Protein AF-A0A5C6M189-F1 (afdb_monomer_lite)

InterPro domains:
  IPR042115 Primosomal protein N', 3' DNA-binding domain superfamily [G3DSA:3.40.1440.60] (23-56)

Secondary structure (DSSP, 8-state):
---------PPPHHHHHHHH---EEEE--SSS-SSPEEEEPPGGGTTT--TTPPP-

Sequence (56 aa):
MSQGKFGFAE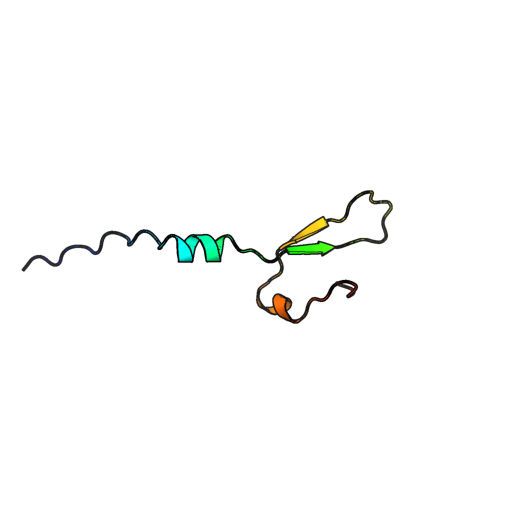TPEWEQAAQDDVLVAEVVFNLPLEKPYTYAVPEGLRDLLRPGQRVR

Structure (mmCIF, N/CA/C/O backbone):
data_AF-A0A5C6M189-F1
#
_entry.id   AF-A0A5C6M189-F1
#
loop_
_atom_site.group_PDB
_atom_site.id
_atom_site.type_symbol
_atom_site.label_atom_id
_atom_site.label_alt_id
_atom_site.label_comp_id
_atom_site.label_asym_id
_atom_site.label_entity_id
_atom_site.label_seq_id
_atom_site.pdbx_PDB_ins_code
_atom_site.Cartn_x
_atom_site.Cartn_y
_atom_site.Cartn_z
_atom_site.occupancy
_atom_site.B_iso_or_equiv
_atom_site.auth_seq_id
_atom_site.auth_comp_id
_atom_site.auth_asym_id
_atom_site.auth_atom_id
_atom_site.pdbx_PDB_model_num
ATOM 1 N N . MET A 1 1 ? -37.215 22.313 32.600 1.00 42.44 1 MET A N 1
ATOM 2 C CA . MET A 1 1 ? -36.696 21.080 31.973 1.00 42.44 1 MET A CA 1
ATOM 3 C C . MET A 1 1 ? -35.544 21.485 31.068 1.00 42.44 1 MET A C 1
ATOM 5 O O . MET A 1 1 ? -35.776 21.895 29.941 1.00 42.44 1 MET A O 1
ATOM 9 N N . SER A 1 2 ? -34.332 21.543 31.626 1.00 43.81 2 SER A N 1
ATOM 10 C CA . SER A 1 2 ? -33.138 21.995 30.903 1.00 43.81 2 SER A CA 1
ATOM 11 C C . SER A 1 2 ? -32.523 20.791 30.195 1.00 43.81 2 SER A C 1
ATOM 13 O O . SER A 1 2 ? -32.036 19.882 30.862 1.00 43.81 2 SER A O 1
ATOM 15 N N . GLN A 1 3 ? -32.608 20.759 28.865 1.00 51.22 3 GLN A N 1
ATOM 16 C CA . GLN A 1 3 ? -31.860 19.815 28.035 1.00 51.22 3 GLN A CA 1
ATOM 17 C C . GLN A 1 3 ? -30.373 20.160 28.170 1.00 51.22 3 GLN A C 1
ATOM 19 O O . GLN A 1 3 ? -29.914 21.189 27.669 1.00 51.22 3 GLN A O 1
ATOM 24 N N . GLY A 1 4 ? -29.640 19.329 28.912 1.00 49.81 4 GLY A N 1
ATOM 25 C CA . GLY A 1 4 ? -28.193 19.421 29.034 1.00 49.81 4 GLY A CA 1
ATOM 26 C C . GLY A 1 4 ? -27.555 19.183 27.671 1.00 49.81 4 GLY A C 1
ATOM 27 O O . GLY A 1 4 ? -27.761 18.142 27.056 1.00 49.81 4 GLY A O 1
ATOM 28 N N . LYS A 1 5 ? -26.807 20.179 27.192 1.00 53.69 5 LYS A N 1
ATOM 29 C CA . LYS A 1 5 ? -25.924 20.077 26.030 1.00 53.69 5 LYS A CA 1
ATOM 30 C C . LYS A 1 5 ? -25.063 18.820 26.179 1.00 53.69 5 LYS A C 1
ATOM 32 O O . LYS A 1 5 ? -24.301 18.731 27.137 1.00 53.69 5 LYS A O 1
ATOM 37 N N . PHE A 1 6 ? -25.169 17.889 25.234 1.00 57.25 6 PHE A N 1
ATOM 38 C CA . PHE A 1 6 ? -24.185 16.828 25.048 1.00 57.25 6 PHE A CA 1
ATOM 39 C C . PHE A 1 6 ? -22.859 17.506 24.694 1.00 57.25 6 PHE A C 1
ATOM 41 O O . PHE A 1 6 ? -22.631 17.897 23.551 1.00 57.25 6 PHE A O 1
ATOM 48 N N . GLY A 1 7 ? -22.043 17.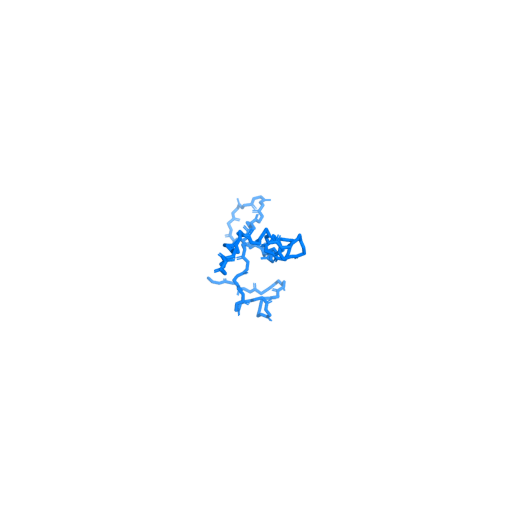766 25.716 1.00 50.91 7 GLY A N 1
ATOM 49 C CA . GLY A 1 7 ? -20.653 18.147 25.536 1.00 50.91 7 GLY A CA 1
ATOM 50 C C . GLY A 1 7 ? -19.976 17.026 24.765 1.00 50.91 7 GLY A C 1
ATOM 51 O O . GLY A 1 7 ? -20.143 15.865 25.124 1.00 50.91 7 GLY A O 1
ATOM 52 N N . PHE A 1 8 ? -19.326 17.407 23.669 1.00 59.03 8 PHE A N 1
ATOM 53 C CA . PHE A 1 8 ? -18.481 16.602 22.796 1.00 59.03 8 PHE A CA 1
ATOM 54 C C . PHE A 1 8 ? -17.944 15.373 23.528 1.00 59.03 8 PHE A C 1
ATOM 56 O O . PHE A 1 8 ? -17.101 15.506 24.411 1.00 59.03 8 PHE A O 1
ATOM 63 N N . ALA A 1 9 ? -18.489 14.198 23.208 1.00 59.44 9 ALA A N 1
ATOM 64 C CA . ALA A 1 9 ? -17.916 12.957 23.688 1.00 59.44 9 ALA A CA 1
ATOM 65 C C . ALA A 1 9 ? -16.487 12.916 23.146 1.00 59.44 9 ALA A C 1
ATOM 67 O O . ALA A 1 9 ? -16.292 12.885 21.931 1.00 59.44 9 ALA A O 1
ATOM 68 N N . GLU A 1 10 ? -15.507 13.014 24.041 1.00 69.31 10 GLU A N 1
ATOM 69 C CA . GLU A 1 10 ? -14.124 12.694 23.721 1.00 69.31 10 GLU A CA 1
ATOM 70 C C . GLU A 1 10 ? -14.137 11.315 23.058 1.00 69.31 10 GLU A C 1
ATOM 72 O O . GLU A 1 10 ? -14.694 10.362 23.611 1.00 69.31 10 GLU A O 1
ATOM 77 N N . THR A 1 11 ? -13.630 11.242 21.826 1.00 68.56 11 THR A N 1
ATOM 78 C CA . THR A 1 11 ? -13.589 10.002 21.053 1.00 68.56 11 THR A CA 1
ATOM 79 C C . THR A 1 11 ? -12.915 8.937 21.921 1.00 68.56 11 THR A C 1
ATOM 81 O O . THR A 1 11 ? -11.815 9.201 22.413 1.00 68.56 11 THR A O 1
ATOM 84 N N . PRO A 1 12 ? -13.540 7.775 22.172 1.00 79.75 12 PRO A N 1
ATOM 85 C CA . PRO A 1 12 ? -12.962 6.746 23.028 1.00 79.75 12 PRO A CA 1
ATOM 86 C C . PRO A 1 12 ? -11.532 6.393 22.602 1.00 79.75 12 PRO A C 1
ATOM 88 O O . PRO A 1 12 ? -11.237 6.357 21.410 1.00 79.75 12 PRO A O 1
ATOM 91 N N . GLU A 1 13 ? -10.647 6.081 23.552 1.00 77.50 13 GLU A N 1
ATOM 92 C CA . GLU A 1 13 ? -9.231 5.794 23.253 1.00 77.50 13 GLU A CA 1
ATOM 93 C C . GLU A 1 13 ? -9.055 4.669 22.217 1.00 77.50 13 GLU A C 1
ATOM 95 O O . GLU A 1 13 ? -8.174 4.740 21.365 1.00 77.50 13 GLU A O 1
ATOM 100 N N . TRP A 1 14 ? -9.932 3.657 22.235 1.00 74.94 14 TRP A N 1
ATOM 101 C CA . TRP A 1 14 ? -9.912 2.568 21.253 1.00 74.94 14 TRP A CA 1
ATOM 102 C C . TRP A 1 14 ? -10.244 3.039 19.831 1.00 74.94 14 TRP A C 1
ATOM 104 O O . TRP A 1 14 ? -9.725 2.491 18.864 1.00 74.94 14 TRP A O 1
ATOM 114 N N . GLU A 1 15 ? -11.095 4.055 19.698 1.00 71.44 15 GLU A N 1
ATOM 115 C CA . GLU A 1 15 ? -11.491 4.614 18.408 1.00 71.44 15 GLU A CA 1
ATOM 116 C C . GLU A 1 15 ? -10.405 5.557 17.874 1.00 71.44 15 GLU A C 1
ATOM 118 O O . GLU A 1 15 ? -10.137 5.560 16.676 1.00 71.44 15 GLU A O 1
ATOM 123 N N . GLN A 1 16 ? -9.686 6.262 18.755 1.00 75.06 16 GLN A N 1
ATOM 124 C CA . GLN A 1 16 ? -8.482 7.015 18.379 1.00 75.06 16 GLN A CA 1
ATOM 125 C C . GLN A 1 16 ? -7.349 6.086 17.919 1.00 75.06 16 GLN A C 1
ATOM 127 O O . GLN A 1 16 ? -6.743 6.324 16.878 1.00 75.06 16 GLN A O 1
ATOM 132 N N . ALA A 1 17 ? -7.097 4.996 18.649 1.00 72.38 17 ALA A N 1
ATOM 133 C CA . ALA A 1 17 ? -6.088 4.007 18.270 1.00 72.38 17 ALA A CA 1
ATOM 134 C C . ALA A 1 17 ? -6.407 3.340 16.920 1.00 72.38 17 ALA A C 1
ATOM 136 O O . ALA A 1 17 ? -5.507 3.113 16.120 1.00 72.38 17 ALA A O 1
ATOM 137 N N . ALA A 1 18 ? -7.687 3.081 16.631 1.00 71.62 18 ALA A N 1
ATOM 138 C CA . ALA A 1 18 ? -8.116 2.564 15.332 1.00 71.62 18 ALA A CA 1
ATOM 139 C C . ALA A 1 18 ? -7.937 3.580 14.187 1.00 71.62 18 ALA A C 1
ATOM 141 O O . ALA A 1 18 ? -7.715 3.181 13.047 1.00 71.62 18 ALA A O 1
ATOM 142 N N . GLN A 1 19 ? -8.031 4.885 14.471 1.00 73.06 19 GLN A N 1
ATOM 143 C CA . GLN A 1 19 ? -7.742 5.940 13.492 1.00 73.06 19 GLN A CA 1
ATOM 144 C C . GLN A 1 19 ? -6.241 6.089 13.213 1.00 73.06 19 GLN A C 1
ATOM 146 O O . GLN A 1 19 ? -5.871 6.432 12.089 1.00 73.06 19 GLN A O 1
ATOM 151 N N . ASP A 1 20 ? -5.395 5.828 14.211 1.00 74.56 20 ASP A N 1
ATOM 152 C CA . ASP A 1 20 ? -3.932 5.852 14.077 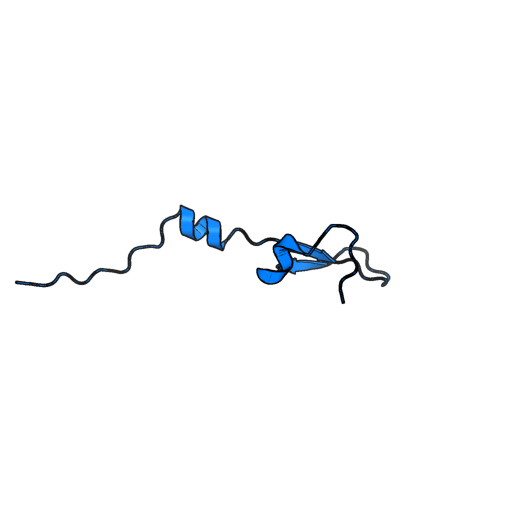1.00 74.56 20 ASP A CA 1
ATOM 153 C C . ASP A 1 20 ? -3.382 4.592 13.381 1.00 74.56 20 ASP A C 1
ATOM 155 O O . ASP A 1 20 ? -2.308 4.628 12.779 1.00 74.56 20 ASP A O 1
ATOM 159 N N . ASP A 1 21 ? -4.142 3.489 13.393 1.00 78.00 21 ASP A N 1
ATOM 160 C CA . ASP A 1 21 ? -3.788 2.227 12.735 1.00 78.00 21 ASP A CA 1
ATOM 161 C C . ASP A 1 21 ? -3.907 2.327 11.200 1.00 78.00 21 ASP A C 1
ATOM 163 O O . ASP A 1 21 ? -4.880 1.915 10.552 1.00 78.00 21 ASP A O 1
ATOM 167 N N . VAL A 1 22 ? -2.892 2.945 10.594 1.00 77.75 22 VAL A N 1
ATOM 168 C CA . VAL A 1 22 ? -2.785 3.148 9.149 1.00 77.75 22 VAL A CA 1
ATOM 169 C C . VAL A 1 22 ? -1.947 2.037 8.529 1.00 77.75 22 VAL A C 1
ATOM 171 O O . VAL A 1 22 ? -0.739 1.940 8.743 1.00 77.75 22 VAL A O 1
ATOM 174 N N . LEU A 1 23 ? -2.573 1.236 7.664 1.00 83.31 23 LEU A N 1
ATOM 175 C CA . LEU A 1 23 ? -1.848 0.271 6.843 1.00 83.31 23 LEU A CA 1
ATOM 176 C C . LEU A 1 23 ? -0.910 1.006 5.874 1.00 83.31 23 LEU A C 1
ATOM 178 O O . LEU A 1 23 ? -1.350 1.876 5.120 1.00 83.31 23 LEU A O 1
ATOM 182 N N . VAL A 1 24 ? 0.367 0.624 5.852 1.00 87.62 24 VAL A N 1
ATOM 183 C CA . VAL A 1 24 ? 1.384 1.199 4.960 1.00 87.62 24 VAL A CA 1
ATOM 184 C C . VAL A 1 24 ? 1.990 0.150 4.030 1.00 87.62 24 VAL A C 1
ATOM 186 O O . VAL A 1 24 ? 2.078 -1.027 4.372 1.00 87.62 24 VAL A O 1
ATOM 189 N N . ALA A 1 25 ? 2.423 0.584 2.847 1.00 86.00 25 ALA A N 1
ATOM 190 C CA . ALA A 1 25 ? 3.118 -0.237 1.863 1.00 86.00 25 ALA A CA 1
ATOM 191 C C . ALA A 1 25 ? 4.468 0.383 1.485 1.00 86.00 25 ALA A C 1
ATOM 193 O O . ALA A 1 25 ? 4.577 1.591 1.261 1.00 86.00 25 ALA A O 1
ATOM 194 N N . GLU A 1 26 ? 5.489 -0.465 1.377 1.00 86.25 26 GLU A N 1
ATOM 195 C CA . GLU A 1 26 ? 6.811 -0.097 0.874 1.00 86.25 26 GLU A CA 1
ATOM 196 C C . GLU A 1 26 ? 6.863 -0.287 -0.644 1.00 86.25 26 GLU A C 1
ATOM 198 O O . GLU A 1 26 ? 6.739 -1.401 -1.159 1.00 86.25 26 GLU A O 1
ATOM 203 N N . VAL A 1 27 ? 7.050 0.812 -1.372 1.00 84.12 27 VAL A N 1
ATOM 204 C CA . VAL A 1 27 ? 7.108 0.817 -2.834 1.00 84.12 27 VAL A CA 1
ATOM 205 C C . VAL A 1 27 ? 8.553 1.006 -3.281 1.00 84.12 27 VAL A C 1
ATOM 207 O O . VAL A 1 27 ? 9.192 2.023 -2.999 1.00 84.12 27 VAL A O 1
ATOM 210 N N . VAL A 1 28 ? 9.068 0.006 -3.999 1.00 84.00 28 VAL A N 1
ATOM 211 C CA . VAL A 1 28 ? 10.406 0.021 -4.602 1.00 84.00 28 VAL A CA 1
ATOM 212 C C . VAL A 1 28 ? 10.287 0.458 -6.060 1.00 84.00 28 VAL A C 1
ATOM 214 O O . VAL A 1 28 ? 9.595 -0.180 -6.854 1.00 84.00 28 VAL A O 1
ATOM 217 N N . PHE A 1 29 ? 10.993 1.524 -6.430 1.00 81.19 29 PHE A N 1
ATOM 218 C CA . PHE A 1 29 ? 11.102 1.966 -7.820 1.00 81.19 29 PHE A CA 1
ATOM 219 C C . PHE A 1 29 ? 12.387 1.434 -8.455 1.00 81.19 29 PHE A C 1
ATOM 221 O O . PHE A 1 29 ? 13.414 1.319 -7.791 1.00 81.19 29 PHE A O 1
ATOM 228 N N . ASN A 1 30 ? 12.356 1.171 -9.766 1.00 78.25 30 ASN A N 1
ATOM 229 C CA . ASN A 1 30 ? 13.545 0.815 -10.551 1.00 78.25 30 ASN A CA 1
ATOM 230 C C . ASN A 1 30 ? 14.387 2.063 -10.885 1.00 78.25 30 ASN A C 1
ATOM 232 O O . ASN A 1 30 ? 14.587 2.419 -12.046 1.00 78.25 30 ASN A O 1
ATOM 236 N N . LEU A 1 31 ? 14.803 2.766 -9.841 1.00 77.81 31 LEU A N 1
ATOM 237 C CA . LEU A 1 31 ? 15.704 3.913 -9.855 1.00 77.81 31 LEU A CA 1
ATOM 238 C C . LEU A 1 31 ? 16.888 3.559 -8.939 1.00 77.81 31 LEU A C 1
ATOM 240 O O . LEU A 1 31 ? 16.728 2.689 -8.081 1.00 77.81 31 LEU A O 1
ATOM 244 N N . PRO A 1 32 ? 18.064 4.193 -9.085 1.00 77.19 32 PRO A N 1
ATOM 245 C CA . PRO A 1 32 ? 19.193 3.989 -8.176 1.00 77.19 32 PRO A CA 1
ATOM 246 C C . PRO A 1 32 ? 18.898 4.639 -6.813 1.00 77.19 32 PRO A C 1
ATOM 248 O O . PRO A 1 32 ? 19.479 5.656 -6.447 1.00 77.19 32 PRO A O 1
ATOM 251 N N . LEU A 1 33 ? 17.928 4.081 -6.094 1.00 74.56 33 LEU A N 1
ATOM 252 C CA . LEU A 1 33 ? 17.476 4.522 -4.786 1.00 74.56 33 LEU A CA 1
ATOM 253 C C . LEU A 1 33 ? 17.994 3.548 -3.738 1.00 74.56 33 LEU A C 1
ATOM 255 O O . LEU A 1 33 ? 17.860 2.334 -3.873 1.00 74.56 33 LEU A O 1
ATOM 259 N N . GLU A 1 34 ? 18.552 4.099 -2.669 1.00 70.88 34 GLU A N 1
ATOM 260 C CA . GLU A 1 34 ? 19.096 3.317 -1.558 1.00 70.88 34 GLU A CA 1
ATOM 261 C C . GLU A 1 34 ? 17.999 2.830 -0.597 1.00 70.88 34 GLU A C 1
ATOM 263 O O . GLU A 1 34 ? 18.253 1.948 0.222 1.00 70.88 34 GLU A O 1
ATOM 268 N N . LYS A 1 35 ? 16.783 3.402 -0.670 1.00 80.31 35 LYS A N 1
ATOM 269 C CA . LYS A 1 35 ? 15.669 3.092 0.240 1.00 80.31 35 LYS A CA 1
ATOM 270 C C . LYS A 1 35 ? 14.302 3.087 -0.465 1.00 80.31 35 LYS A C 1
ATOM 272 O O . LYS A 1 35 ? 14.082 3.920 -1.347 1.00 80.31 35 LYS A O 1
ATOM 277 N N . PRO A 1 36 ? 13.386 2.181 -0.070 1.00 82.12 36 PRO A N 1
ATOM 278 C CA . PRO A 1 36 ? 11.994 2.195 -0.515 1.00 82.12 36 PRO A CA 1
ATOM 279 C C . PRO A 1 36 ? 11.224 3.394 0.058 1.00 82.12 36 PRO A C 1
ATOM 281 O O . PRO A 1 36 ? 11.593 3.942 1.098 1.00 82.12 36 PRO A O 1
ATOM 284 N N . TYR A 1 37 ? 10.134 3.780 -0.609 1.00 83.69 37 TYR A N 1
ATOM 285 C CA . TYR A 1 37 ? 9.214 4.807 -0.115 1.00 83.69 37 TYR A CA 1
ATOM 286 C C . TYR A 1 37 ? 8.010 4.168 0.572 1.00 83.69 37 TYR A C 1
ATOM 288 O O . TYR A 1 37 ? 7.387 3.259 0.024 1.00 83.69 37 TYR A O 1
ATOM 296 N N . THR A 1 38 ? 7.658 4.674 1.749 1.00 87.81 38 THR A N 1
ATOM 297 C CA . THR A 1 38 ? 6.484 4.233 2.508 1.00 87.81 38 THR A CA 1
ATOM 298 C C . THR A 1 38 ? 5.270 5.080 2.132 1.00 87.81 38 THR A C 1
ATOM 300 O O . THR A 1 38 ? 5.306 6.304 2.258 1.00 87.81 38 THR A O 1
ATOM 303 N N . TYR A 1 39 ? 4.187 4.435 1.700 1.00 86.12 39 TYR A N 1
ATOM 304 C CA . TYR A 1 39 ? 2.909 5.080 1.390 1.00 86.12 39 TYR A CA 1
ATOM 305 C C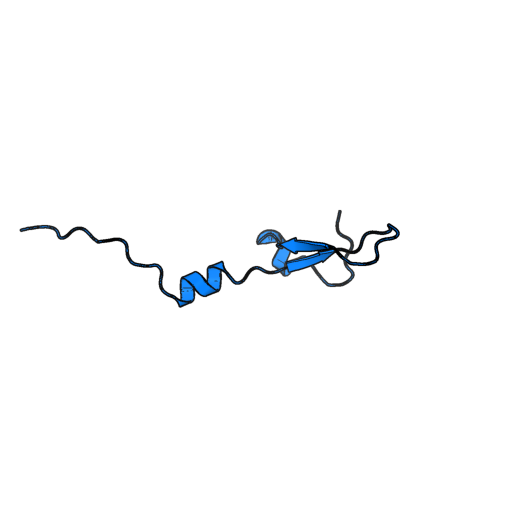 . TYR A 1 39 ? 1.783 4.502 2.245 1.00 86.12 39 TYR A C 1
ATOM 307 O O . TYR A 1 39 ? 1.762 3.304 2.515 1.00 86.12 39 TYR A O 1
ATOM 315 N N . ALA A 1 40 ? 0.819 5.340 2.628 1.00 86.12 40 ALA A N 1
ATOM 316 C CA . ALA A 1 40 ? -0.418 4.878 3.251 1.00 86.12 40 ALA A CA 1
ATOM 317 C C . ALA A 1 40 ? -1.289 4.146 2.221 1.00 86.12 40 ALA A C 1
ATOM 319 O O . ALA A 1 40 ? -1.480 4.633 1.104 1.00 86.12 40 ALA A O 1
ATOM 320 N N . VAL A 1 41 ? -1.823 2.987 2.601 1.00 85.75 41 VAL A N 1
ATOM 321 C CA . VAL A 1 41 ? -2.691 2.167 1.758 1.00 85.75 41 VAL A CA 1
ATOM 322 C C . VAL A 1 41 ? -4.143 2.642 1.896 1.00 85.75 41 VAL A C 1
ATOM 324 O O . VAL A 1 41 ? -4.722 2.539 2.983 1.00 85.75 41 VAL A O 1
ATOM 327 N N . PRO A 1 42 ? -4.770 3.125 0.806 1.00 84.75 42 PRO A N 1
ATOM 328 C CA . PRO A 1 42 ? -6.192 3.457 0.793 1.00 84.75 42 PRO A CA 1
ATOM 329 C C . PRO A 1 42 ? -7.056 2.248 1.158 1.00 84.75 42 PRO A C 1
ATOM 331 O O . PRO A 1 42 ? -6.731 1.125 0.778 1.00 84.75 42 PRO A O 1
ATOM 334 N N . GLU A 1 43 ? -8.188 2.476 1.827 1.00 80.56 43 GLU A N 1
ATOM 335 C CA . GLU A 1 43 ? -9.055 1.409 2.354 1.00 80.56 43 GLU A CA 1
ATOM 336 C C . GLU A 1 43 ? -9.443 0.362 1.297 1.00 80.56 43 GLU A C 1
ATOM 338 O O . GLU A 1 43 ? -9.252 -0.831 1.511 1.00 80.56 43 GLU A O 1
ATOM 343 N N . GLY A 1 44 ? -9.853 0.799 0.102 1.00 83.56 44 GLY A N 1
ATOM 344 C CA . GLY A 1 44 ? -10.231 -0.105 -0.992 1.00 83.56 44 GLY A CA 1
ATOM 345 C C . GLY A 1 44 ? -9.082 -0.915 -1.608 1.00 83.56 44 GLY A C 1
ATOM 346 O O . GLY A 1 44 ? -9.336 -1.800 -2.419 1.00 83.56 44 GLY A O 1
ATOM 347 N N . LEU A 1 45 ? -7.826 -0.621 -1.256 1.00 82.12 45 LEU A N 1
ATOM 348 C CA . LEU A 1 45 ? -6.645 -1.346 -1.732 1.00 82.12 45 LEU A CA 1
ATOM 349 C C . LEU A 1 45 ? -6.052 -2.285 -0.671 1.00 82.12 45 LEU A C 1
ATOM 351 O O . LEU A 1 45 ? -5.179 -3.082 -1.013 1.00 82.12 45 LEU A O 1
ATOM 355 N N . ARG A 1 46 ? -6.523 -2.233 0.584 1.00 82.31 46 ARG A N 1
ATOM 356 C CA . ARG A 1 46 ? -5.950 -2.998 1.708 1.00 82.31 46 ARG A CA 1
ATOM 357 C C . ARG A 1 46 ? -5.943 -4.509 1.455 1.00 82.31 46 ARG A C 1
ATOM 359 O O . ARG A 1 46 ? -4.917 -5.143 1.661 1.00 82.31 46 ARG A O 1
ATOM 366 N N . ASP A 1 47 ? -7.032 -5.058 0.919 1.00 84.12 47 ASP A N 1
ATOM 367 C CA . ASP A 1 47 ? -7.146 -6.492 0.598 1.00 84.12 47 ASP A CA 1
ATOM 368 C C . ASP A 1 47 ? -6.586 -6.870 -0.786 1.00 84.12 47 ASP A C 1
ATOM 370 O O . ASP A 1 47 ? -6.436 -8.051 -1.117 1.00 84.12 47 ASP A O 1
ATOM 374 N N . LEU A 1 48 ? -6.298 -5.869 -1.623 1.00 83.25 48 LEU A N 1
ATOM 375 C CA . LEU A 1 48 ? -5.847 -6.059 -3.003 1.00 83.25 48 LEU A CA 1
ATOM 376 C C . LEU A 1 48 ? -4.326 -6.037 -3.136 1.00 83.25 48 LEU A C 1
ATOM 378 O O . LEU A 1 48 ? -3.806 -6.637 -4.081 1.00 83.25 48 LEU A O 1
ATOM 382 N N . LEU A 1 49 ? -3.638 -5.352 -2.219 1.00 82.19 49 LEU A N 1
ATOM 383 C CA . LEU A 1 49 ? -2.187 -5.234 -2.210 1.00 82.19 49 LEU A CA 1
ATOM 384 C C . LEU A 1 49 ? -1.534 -6.442 -1.538 1.00 82.19 49 LEU A C 1
ATOM 386 O O . LEU A 1 49 ? -1.874 -6.828 -0.422 1.00 82.19 49 LEU A O 1
ATOM 390 N N . ARG A 1 50 ? -0.545 -7.024 -2.218 1.00 81.19 50 ARG A N 1
ATOM 391 C CA .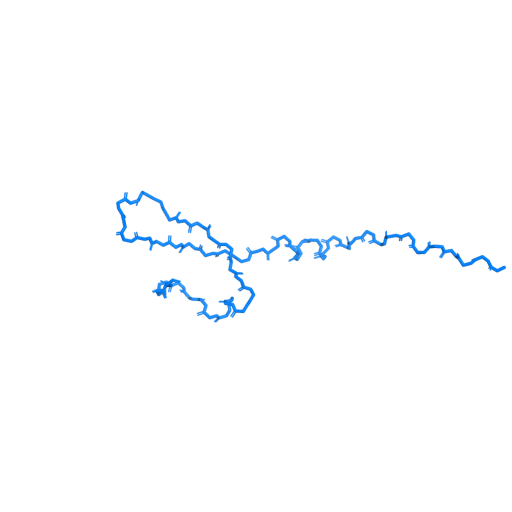 ARG A 1 50 ? 0.315 -8.083 -1.677 1.00 81.19 50 ARG A CA 1
ATOM 392 C C . ARG A 1 50 ? 1.791 -7.731 -1.868 1.00 81.19 50 ARG A C 1
ATOM 394 O O . ARG A 1 50 ? 2.137 -7.106 -2.874 1.00 81.19 50 ARG A O 1
ATOM 401 N N . PRO A 1 51 ? 2.686 -8.167 -0.964 1.00 81.25 51 PRO A N 1
ATOM 402 C CA . PRO A 1 51 ? 4.123 -8.025 -1.170 1.00 81.25 51 PRO A CA 1
ATOM 403 C C . PRO A 1 51 ? 4.557 -8.605 -2.525 1.00 81.25 51 PRO A C 1
ATOM 405 O O . PRO A 1 51 ? 4.113 -9.683 -2.919 1.00 81.25 51 PRO A O 1
ATOM 408 N N . GLY A 1 52 ? 5.415 -7.882 -3.249 1.00 80.75 52 GLY A N 1
ATOM 409 C CA . GLY A 1 52 ? 5.897 -8.283 -4.578 1.00 80.75 52 GLY A CA 1
ATOM 410 C C . GLY A 1 52 ? 4.935 -7.997 -5.738 1.00 80.75 52 GLY A C 1
ATOM 411 O O . GLY A 1 52 ? 5.258 -8.294 -6.890 1.00 80.75 52 GLY A O 1
ATOM 412 N N . GLN A 1 53 ? 3.770 -7.404 -5.475 1.00 84.69 53 GLN A N 1
ATOM 413 C CA . GLN A 1 53 ? 2.848 -6.969 -6.518 1.00 84.69 53 GLN A CA 1
ATOM 414 C C . GLN A 1 53 ? 3.314 -5.649 -7.142 1.00 84.69 53 GLN A C 1
ATOM 416 O O . GLN A 1 53 ? 3.811 -4.750 -6.466 1.00 84.69 53 GLN A O 1
ATOM 421 N N . ARG A 1 54 ? 3.149 -5.526 -8.460 1.00 78.56 54 ARG A N 1
ATOM 422 C CA . ARG A 1 54 ? 3.473 -4.291 -9.180 1.00 78.56 54 ARG A CA 1
ATOM 423 C C . ARG A 1 54 ? 2.341 -3.293 -8.980 1.00 78.56 54 ARG A C 1
ATOM 425 O O . ARG A 1 54 ? 1.197 -3.590 -9.314 1.00 78.56 54 ARG A O 1
ATOM 432 N N . VAL A 1 55 ? 2.686 -2.119 -8.479 1.00 75.81 55 VAL A N 1
ATOM 433 C CA . VAL A 1 55 ? 1.801 -0.953 -8.399 1.00 75.81 55 VAL A CA 1
ATOM 434 C C . VAL A 1 55 ? 2.098 -0.007 -9.569 1.00 75.81 55 VAL A C 1
ATOM 436 O O . VAL A 1 55 ? 3.189 -0.070 -10.145 1.00 75.81 55 VAL A O 1
ATOM 439 N N . ARG A 1 56 ? 1.124 0.816 -9.970 1.00 73.56 56 ARG A N 1
ATOM 440 C CA . ARG A 1 56 ? 1.259 1.807 -11.047 1.00 73.56 56 ARG A CA 1
ATOM 441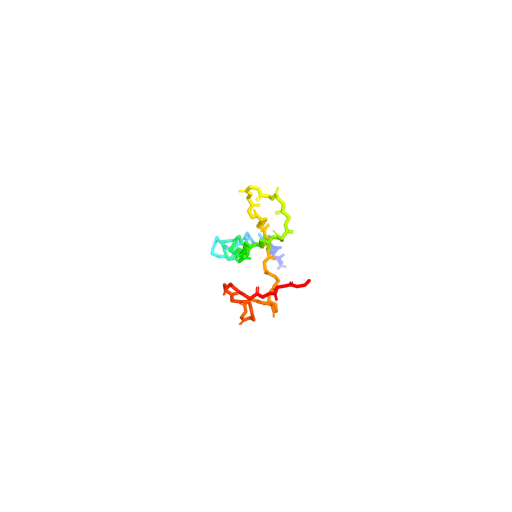 C C . ARG A 1 56 ? 0.879 3.188 -10.544 1.00 73.56 56 ARG A C 1
ATOM 443 O O . ARG A 1 56 ? -0.094 3.254 -9.766 1.00 73.56 56 ARG A O 1
#

Foldseek 3Di:
DDDDPPDPDPQPPVRVVVVVPFDWDFADDPDPDPGTDIDTDDPVCPVVDDPPDDDD

Radius of gyration: 19.82 Å; chains: 1; bounding box: 56×30×43 Å

pLDDT: mean 75.24, std 11.46, range [42.44, 87.81]

Organism: NCBI:txid1653850